Protein AF-A0A950NKJ4-F1 (afdb_monomer_lite)

Radius of gyration: 14.95 Å; chains: 1; bounding box: 35×37×34 Å

Structure (mmCIF, N/CA/C/O backbone):
data_AF-A0A950NKJ4-F1
#
_entry.id   AF-A0A950NKJ4-F1
#
loop_
_atom_site.group_PDB
_atom_site.id
_atom_site.type_symbol
_atom_site.label_atom_id
_atom_site.label_alt_id
_atom_site.label_comp_id
_atom_site.label_asym_id
_atom_site.label_entity_id
_atom_site.label_seq_id
_atom_site.pdbx_PDB_ins_code
_atom_site.Cartn_x
_atom_site.Cartn_y
_atom_site.Cartn_z
_atom_site.occupancy
_atom_site.B_iso_or_equiv
_atom_site.auth_seq_id
_atom_site.auth_comp_id
_atom_site.auth_asym_id
_atom_site.auth_atom_id
_atom_site.pdbx_PDB_model_num
ATOM 1 N N . MET A 1 1 ? -9.139 14.677 -7.531 1.00 43.72 1 MET A N 1
ATOM 2 C CA . MET A 1 1 ? -8.367 13.981 -6.477 1.00 43.72 1 MET A CA 1
ATOM 3 C C . MET A 1 1 ? -9.249 12.859 -5.956 1.00 43.72 1 MET A C 1
ATOM 5 O O . MET A 1 1 ? -10.328 13.170 -5.468 1.00 43.72 1 MET A O 1
ATOM 9 N N . SER A 1 2 ? -8.906 11.582 -6.168 1.00 53.53 2 SER A N 1
ATOM 10 C CA . SER A 1 2 ? -9.802 10.498 -5.738 1.00 53.53 2 SER A CA 1
ATOM 11 C C . SER A 1 2 ? -9.662 10.298 -4.230 1.00 53.53 2 SER A C 1
ATOM 13 O O . SER A 1 2 ? -8.561 10.061 -3.736 1.00 53.53 2 SER A O 1
ATOM 15 N N . GLY A 1 3 ? -10.768 10.422 -3.499 1.00 64.38 3 GLY A N 1
ATOM 16 C CA . GLY A 1 3 ? -10.830 10.027 -2.093 1.00 64.38 3 GLY A CA 1
ATOM 17 C C . GLY A 1 3 ? -10.548 8.532 -1.905 1.00 64.38 3 GLY A C 1
ATOM 18 O O . GLY A 1 3 ? -10.391 7.779 -2.871 1.00 64.38 3 GLY A O 1
ATOM 19 N N . SER A 1 4 ? -10.473 8.098 -0.648 1.00 78.50 4 SER A N 1
ATOM 20 C CA . SER A 1 4 ? -10.397 6.676 -0.306 1.00 78.50 4 SER A CA 1
ATOM 21 C C . SER A 1 4 ? -11.645 5.936 -0.818 1.00 78.50 4 SER A C 1
ATOM 23 O O . SER A 1 4 ? -12.757 6.455 -0.734 1.00 78.50 4 SER A O 1
ATOM 25 N N . SER A 1 5 ? -11.471 4.741 -1.394 1.00 89.12 5 SER A N 1
ATOM 26 C CA . SER A 1 5 ? -12.594 3.972 -1.949 1.00 89.12 5 SER A CA 1
ATOM 27 C C . SER A 1 5 ? -13.410 3.287 -0.849 1.00 89.12 5 SER A C 1
ATOM 29 O O . SER A 1 5 ? -12.859 2.882 0.175 1.00 89.12 5 SER A O 1
ATOM 31 N N . GLU A 1 6 ? -14.712 3.090 -1.075 1.00 91.00 6 GLU A N 1
ATOM 32 C CA . GLU A 1 6 ? -15.582 2.386 -0.115 1.00 91.00 6 GLU A CA 1
ATOM 33 C C . GLU A 1 6 ? -15.110 0.950 0.142 1.00 91.00 6 GLU A C 1
ATOM 35 O O . GLU A 1 6 ? -14.974 0.542 1.290 1.00 91.00 6 GLU A O 1
ATOM 40 N N . ARG A 1 7 ? -14.675 0.232 -0.905 1.00 92.00 7 ARG A N 1
ATOM 41 C CA . ARG A 1 7 ? -14.088 -1.110 -0.756 1.00 92.00 7 ARG A CA 1
ATOM 42 C C . ARG A 1 7 ? -12.886 -1.126 0.191 1.00 92.00 7 ARG A C 1
ATOM 44 O O . ARG A 1 7 ? -12.703 -2.081 0.938 1.00 92.00 7 ARG A O 1
ATOM 51 N N . TYR A 1 8 ? -12.044 -0.095 0.159 1.00 92.19 8 TYR A N 1
ATOM 52 C CA . TYR A 1 8 ? -10.934 0.016 1.102 1.00 92.19 8 TYR A CA 1
ATOM 53 C C . TYR A 1 8 ? -11.437 0.177 2.546 1.00 92.19 8 TYR A C 1
ATOM 55 O O . TYR A 1 8 ? -10.916 -0.485 3.445 1.00 92.19 8 TYR A O 1
ATOM 63 N N . LYS A 1 9 ? -12.453 1.017 2.770 1.00 92.50 9 LYS A N 1
ATOM 64 C CA . LYS A 1 9 ? -13.027 1.247 4.103 1.00 92.50 9 LYS A CA 1
ATOM 65 C C . LYS A 1 9 ? -13.675 -0.022 4.651 1.00 92.50 9 LYS A C 1
ATOM 67 O O . LYS A 1 9 ? 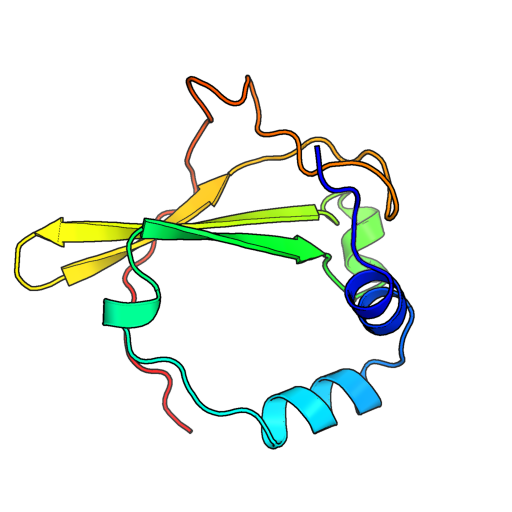-13.461 -0.343 5.821 1.00 92.50 9 LYS A O 1
ATOM 72 N N . ASP A 1 10 ? -14.379 -0.766 3.801 1.00 93.38 10 ASP A N 1
ATOM 73 C CA . ASP A 1 10 ? -14.976 -2.057 4.147 1.00 93.38 10 ASP A CA 1
ATOM 74 C C . ASP A 1 10 ? -13.910 -3.057 4.596 1.00 93.38 10 ASP A C 1
ATOM 76 O O . ASP A 1 10 ? -14.033 -3.664 5.657 1.00 93.38 10 ASP A O 1
ATOM 80 N N . LEU A 1 11 ? -12.809 -3.178 3.846 1.00 92.44 11 LEU A N 1
ATOM 81 C CA . LEU A 1 11 ? -11.695 -4.058 4.213 1.00 92.44 11 LEU A CA 1
ATOM 82 C C . LEU A 1 11 ? -11.017 -3.618 5.516 1.00 92.44 11 LEU A C 1
ATOM 84 O O . LEU A 1 11 ? -10.671 -4.452 6.350 1.00 92.44 11 LEU A O 1
ATOM 88 N N . ALA A 1 12 ? -10.839 -2.313 5.719 1.00 91.31 12 ALA A N 1
ATOM 89 C CA . ALA A 1 12 ? -10.203 -1.785 6.920 1.00 91.31 12 ALA A CA 1
ATOM 90 C C . ALA A 1 12 ? -11.046 -1.996 8.191 1.00 91.31 12 ALA A C 1
ATOM 92 O O . ALA A 1 12 ? -10.479 -2.134 9.277 1.00 91.31 12 ALA A O 1
ATOM 93 N N . ARG A 1 13 ? -12.380 -2.017 8.066 1.00 90.00 13 ARG A N 1
ATOM 94 C CA . ARG A 1 13 ? -13.328 -2.264 9.169 1.00 90.00 13 ARG A CA 1
ATOM 95 C C . ARG A 1 13 ? -13.727 -3.736 9.307 1.00 90.00 13 ARG A C 1
ATOM 97 O O . ARG A 1 13 ? -14.226 -4.125 10.360 1.00 90.00 13 ARG A O 1
ATOM 104 N N . GLY A 1 14 ? -13.528 -4.538 8.263 1.00 90.25 14 GLY A N 1
ATOM 105 C CA . GLY A 1 14 ? -13.916 -5.943 8.213 1.00 90.25 14 GLY A CA 1
ATOM 106 C C . GLY A 1 14 ? -13.156 -6.812 9.220 1.00 90.25 14 GLY A C 1
ATOM 107 O O . GLY A 1 14 ? -12.113 -6.411 9.733 1.00 90.25 14 GLY A O 1
ATOM 108 N N . PRO A 1 15 ? -13.645 -8.018 9.539 1.00 91.12 15 PRO A N 1
ATOM 109 C CA . PRO A 1 15 ? -12.963 -8.908 10.470 1.00 91.12 15 PRO A CA 1
ATOM 110 C C . PRO A 1 15 ? -11.698 -9.520 9.846 1.00 91.12 15 PRO A C 1
ATOM 112 O O . PRO A 1 15 ? -11.635 -9.796 8.648 1.00 91.12 15 PRO A O 1
ATOM 115 N N . THR A 1 16 ? -10.692 -9.824 10.672 1.00 89.88 16 THR A N 1
ATOM 116 C CA . THR A 1 16 ? -9.434 -10.443 10.210 1.00 89.88 16 THR A CA 1
ATOM 117 C C . THR A 1 16 ? -9.657 -11.786 9.500 1.00 89.88 16 THR A C 1
ATOM 119 O O . THR A 1 16 ? -8.889 -12.139 8.607 1.00 89.88 16 THR A O 1
ATOM 122 N N . SER A 1 17 ? -10.698 -12.542 9.866 1.00 92.94 17 SER A N 1
ATOM 123 C CA . SER A 1 17 ? -11.075 -13.796 9.195 1.00 92.94 17 SER A CA 1
ATOM 124 C C . SER A 1 17 ? -11.431 -13.585 7.723 1.00 92.94 17 SER A C 1
ATOM 126 O O . SER A 1 17 ? -11.002 -14.363 6.875 1.00 92.94 17 SER A O 1
ATOM 128 N N . GLU A 1 18 ? -12.149 -12.509 7.414 1.00 93.19 18 GLU A N 1
ATOM 129 C CA . GLU 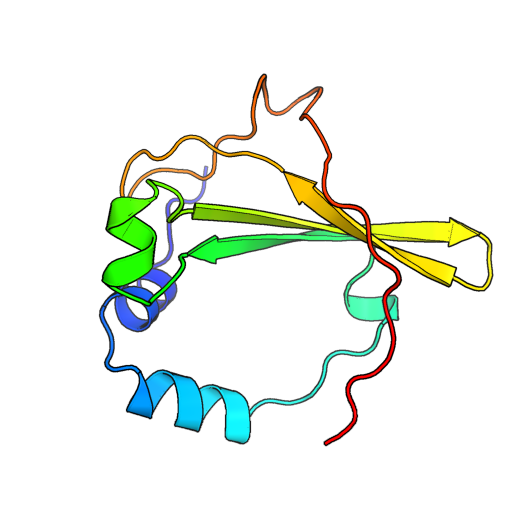A 1 18 ? -12.525 -12.163 6.046 1.00 93.19 18 GLU A CA 1
ATOM 130 C C . GLU A 1 18 ? -11.303 -11.733 5.231 1.00 93.19 18 GLU A C 1
ATOM 132 O O . GLU A 1 18 ? -11.102 -12.205 4.114 1.00 93.19 18 GLU A O 1
ATOM 137 N N . LEU A 1 19 ? -10.412 -10.929 5.821 1.00 93.00 19 LEU A N 1
ATOM 138 C CA . LEU A 1 19 ? -9.147 -10.570 5.175 1.00 93.00 19 LEU A CA 1
ATOM 139 C C . LEU A 1 19 ? -8.308 -11.811 4.856 1.00 93.00 19 LEU A C 1
ATOM 141 O O . LEU A 1 19 ? -7.800 -11.939 3.745 1.00 93.00 19 LEU A O 1
ATOM 145 N N . ARG A 1 20 ? -8.205 -12.762 5.792 1.00 93.00 20 ARG A N 1
ATOM 146 C CA . ARG A 1 20 ? -7.501 -14.036 5.567 1.00 93.00 20 ARG A CA 1
ATOM 147 C C . ARG A 1 20 ? -8.116 -14.838 4.423 1.00 93.00 20 ARG A C 1
ATOM 149 O O . ARG A 1 20 ? -7.374 -15.355 3.593 1.00 93.00 20 ARG A O 1
ATOM 156 N N . ARG A 1 21 ? -9.449 -14.909 4.351 1.00 95.62 21 ARG A N 1
ATOM 157 C CA . ARG A 1 21 ? -10.167 -15.582 3.259 1.00 95.62 21 ARG A CA 1
ATOM 158 C C . ARG A 1 21 ? -9.847 -14.947 1.904 1.00 95.62 21 ARG A C 1
ATOM 160 O O . ARG A 1 21 ? -9.566 -15.666 0.950 1.00 95.62 21 ARG A O 1
ATOM 167 N N . LEU A 1 22 ? -9.842 -13.615 1.830 1.00 94.06 22 LEU A N 1
ATOM 168 C CA . LEU A 1 22 ? -9.493 -12.878 0.613 1.00 94.06 22 LEU A CA 1
ATOM 169 C C . LEU A 1 22 ? -8.032 -13.095 0.201 1.00 94.06 22 LEU A C 1
ATOM 171 O O . LEU A 1 22 ? -7.767 -13.319 -0.975 1.00 94.06 22 LEU A O 1
ATOM 175 N N . PHE A 1 23 ? -7.095 -13.081 1.154 1.00 90.31 23 PHE A N 1
ATOM 176 C CA . PHE A 1 23 ? -5.685 -13.380 0.881 1.00 90.31 23 PHE A CA 1
ATOM 177 C C . PHE A 1 23 ? -5.487 -14.805 0.351 1.00 90.31 23 PHE A C 1
ATOM 179 O O . PHE A 1 23 ? -4.734 -14.994 -0.598 1.00 90.31 23 PHE A O 1
ATOM 186 N N . ALA A 1 24 ? -6.182 -15.796 0.920 1.00 92.44 24 ALA A N 1
ATOM 187 C CA . ALA A 1 24 ? -6.090 -17.189 0.481 1.00 92.44 24 ALA A CA 1
ATOM 188 C C . ALA A 1 24 ? -6.639 -17.409 -0.940 1.00 92.44 24 ALA A C 1
ATOM 190 O O . ALA A 1 24 ? -6.110 -18.231 -1.684 1.00 92.44 24 ALA A O 1
ATOM 191 N N . ALA A 1 25 ? -7.679 -16.663 -1.321 1.00 94.06 25 ALA A N 1
ATOM 192 C CA . ALA A 1 25 ? -8.266 -16.712 -2.659 1.00 94.06 25 ALA A CA 1
ATOM 193 C C . ALA A 1 25 ? -7.518 -15.848 -3.695 1.00 94.06 25 ALA A C 1
ATOM 195 O O . ALA A 1 25 ? -7.839 -15.904 -4.879 1.00 94.06 25 ALA A O 1
ATOM 196 N N . GLY A 1 26 ? -6.562 -15.022 -3.262 1.00 90.50 26 GLY A N 1
ATOM 197 C CA . GLY A 1 26 ? -5.838 -14.098 -4.127 1.00 90.50 26 GLY A CA 1
ATOM 198 C C . GLY A 1 26 ? -4.762 -14.771 -4.982 1.00 90.50 26 GLY A C 1
ATOM 199 O O . GLY A 1 26 ? -4.161 -15.789 -4.620 1.00 90.50 26 GLY A O 1
ATOM 200 N N . GLU A 1 27 ? -4.461 -14.151 -6.117 1.00 91.56 27 GLU A N 1
ATOM 201 C CA . GLU A 1 27 ? -3.328 -14.520 -6.962 1.00 91.56 27 GLU A CA 1
ATOM 202 C C . GLU A 1 27 ? -2.072 -13.746 -6.549 1.00 91.56 27 GLU A C 1
ATOM 204 O O . GLU A 1 27 ? -2.142 -12.592 -6.121 1.00 91.56 27 GLU A O 1
ATOM 209 N N . LEU A 1 28 ? -0.908 -14.396 -6.651 1.00 90.56 28 LEU A N 1
ATOM 210 C CA . LEU A 1 28 ? 0.360 -13.712 -6.412 1.00 90.56 28 LEU A CA 1
ATOM 211 C C . LEU A 1 28 ? 0.672 -12.813 -7.616 1.00 90.56 28 LEU A C 1
ATOM 213 O O . LEU A 1 28 ? 0.746 -13.329 -8.733 1.00 90.56 28 LEU A O 1
ATOM 217 N N . PRO A 1 29 ? 0.892 -11.502 -7.420 1.00 90.75 29 PRO A N 1
ATOM 218 C CA . PRO A 1 29 ? 1.320 -10.637 -8.508 1.00 90.75 29 PRO A CA 1
ATOM 219 C C . PRO A 1 29 ? 2.730 -11.023 -8.968 1.00 90.75 29 PRO A C 1
ATOM 221 O O . PRO A 1 29 ? 3.585 -11.410 -8.166 1.00 90.75 29 PRO A O 1
ATOM 224 N N . SER A 1 30 ? 2.996 -10.877 -10.264 1.00 92.25 30 SER A N 1
ATOM 225 C CA . SER A 1 30 ? 4.354 -11.012 -10.792 1.00 92.25 30 SER A CA 1
ATOM 226 C C . SER A 1 30 ? 5.215 -9.842 -10.305 1.00 92.25 30 SER A C 1
ATOM 228 O O . SER A 1 30 ? 4.733 -8.714 -10.203 1.00 92.25 30 SER A O 1
ATOM 230 N N . ILE A 1 31 ? 6.504 -10.067 -10.034 1.00 92.06 31 ILE A N 1
ATOM 231 C CA . ILE A 1 31 ? 7.411 -8.987 -9.600 1.00 92.06 31 ILE A CA 1
ATOM 232 C C . ILE A 1 31 ? 7.413 -7.794 -10.579 1.00 92.06 31 ILE A C 1
ATOM 234 O O . ILE A 1 31 ? 7.286 -6.668 -10.100 1.00 92.06 31 ILE A O 1
ATOM 238 N N . PRO A 1 32 ? 7.476 -7.985 -11.916 1.00 92.69 32 PRO A N 1
ATOM 239 C CA . PRO A 1 32 ? 7.412 -6.867 -12.858 1.00 92.69 32 PRO A CA 1
ATOM 240 C C . PRO A 1 32 ? 6.143 -6.020 -12.719 1.00 92.69 32 PRO A C 1
ATOM 242 O O . PRO A 1 32 ? 6.213 -4.805 -12.866 1.00 92.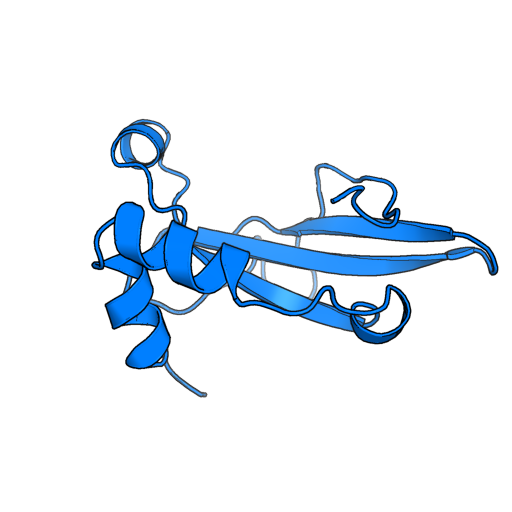69 32 PRO A O 1
ATOM 245 N N . SER A 1 33 ? 5.001 -6.631 -12.376 1.00 92.38 33 SER A N 1
ATOM 246 C CA . SER A 1 33 ? 3.733 -5.904 -12.199 1.00 92.38 33 SER A CA 1
ATOM 247 C C . SER A 1 33 ? 3.698 -4.994 -10.965 1.00 92.38 33 SER A C 1
ATOM 249 O O . 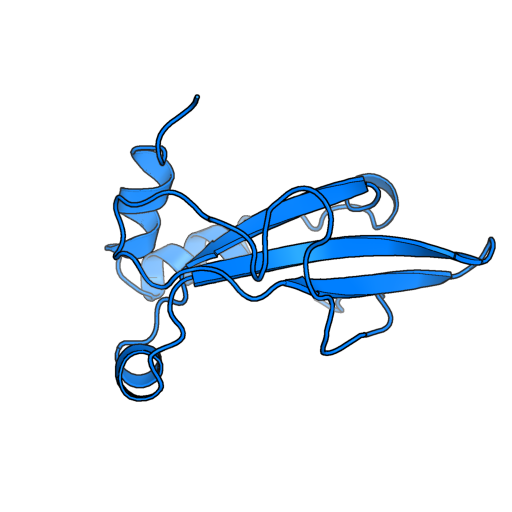SER A 1 33 ? 2.825 -4.135 -10.867 1.00 92.38 33 SER A O 1
ATOM 251 N N . LEU A 1 34 ? 4.641 -5.157 -10.030 1.00 92.50 34 LEU A N 1
ATOM 252 C CA . LEU A 1 34 ? 4.761 -4.301 -8.847 1.00 92.50 34 LEU A CA 1
ATOM 253 C C . LEU A 1 34 ? 5.542 -3.011 -9.136 1.00 92.50 34 LEU A C 1
ATOM 255 O O . LEU A 1 34 ? 5.344 -2.011 -8.447 1.00 92.50 34 LEU A O 1
ATOM 259 N N . ILE A 1 35 ? 6.456 -3.036 -10.111 1.00 94.25 35 ILE A N 1
ATOM 260 C CA . ILE A 1 35 ? 7.421 -1.957 -10.353 1.00 94.25 35 ILE A CA 1
ATOM 261 C C . ILE A 1 35 ? 6.722 -0.692 -10.854 1.00 94.25 35 ILE A C 1
ATOM 263 O O . ILE A 1 35 ? 5.893 -0.738 -11.757 1.00 94.25 35 ILE A O 1
ATOM 267 N N . GLY A 1 36 ? 7.086 0.455 -10.273 1.00 90.56 36 GLY A N 1
ATOM 268 C CA . GLY A 1 36 ? 6.513 1.756 -10.634 1.00 90.56 36 GLY A CA 1
ATOM 269 C C . GLY A 1 36 ? 5.133 2.020 -10.026 1.00 90.56 36 GLY A C 1
ATOM 270 O O . GLY A 1 36 ? 4.590 3.107 -10.216 1.00 90.56 36 GLY A O 1
ATOM 271 N N . TYR A 1 37 ? 4.581 1.069 -9.266 1.00 88.94 37 TYR A N 1
ATOM 272 C CA . TYR A 1 37 ? 3.332 1.244 -8.538 1.00 88.94 37 TYR A CA 1
ATOM 273 C C . TYR A 1 37 ? 3.577 1.513 -7.048 1.00 88.94 37 TYR A C 1
ATOM 275 O O . TYR A 1 37 ? 4.439 0.905 -6.405 1.00 88.94 37 TYR A O 1
ATOM 283 N N . GLU A 1 38 ? 2.771 2.411 -6.482 1.00 93.44 38 GLU A N 1
ATOM 284 C CA . GLU A 1 38 ? 2.741 2.689 -5.049 1.00 93.44 38 GLU A CA 1
ATOM 285 C C . GLU A 1 38 ? 1.467 2.147 -4.409 1.00 93.44 38 GLU A C 1
ATOM 287 O O . GLU A 1 38 ? 0.347 2.558 -4.721 1.00 93.44 38 GLU A O 1
ATOM 292 N N . PHE A 1 39 ? 1.646 1.251 -3.447 1.00 94.44 39 PHE A N 1
ATOM 293 C CA . PHE A 1 39 ? 0.558 0.653 -2.696 1.00 94.44 39 PHE A CA 1
ATOM 294 C C . PHE A 1 39 ? 0.262 1.487 -1.455 1.00 94.44 39 PHE A C 1
ATOM 296 O O . PHE A 1 39 ? 1.078 1.576 -0.534 1.00 94.44 39 PHE A O 1
ATOM 303 N N . ARG A 1 40 ? -0.937 2.068 -1.425 1.00 94.81 40 ARG A N 1
ATOM 304 C CA . ARG A 1 40 ? -1.510 2.773 -0.275 1.00 94.81 40 ARG A CA 1
ATOM 305 C C . ARG A 1 40 ? -2.320 1.793 0.560 1.00 94.81 40 ARG A C 1
ATOM 307 O O . ARG A 1 40 ? -3.211 1.132 0.032 1.00 94.81 40 ARG A O 1
ATOM 314 N N . GLY A 1 41 ? -2.019 1.692 1.849 1.00 92.62 41 GLY A N 1
ATOM 315 C CA . GLY A 1 41 ? -2.678 0.716 2.711 1.00 92.62 41 GLY A CA 1
ATOM 316 C C . GLY A 1 41 ? -2.904 1.186 4.138 1.00 92.62 41 GLY A C 1
ATOM 317 O O . GLY A 1 41 ? -2.488 2.279 4.534 1.00 92.62 41 GLY A O 1
ATOM 318 N N . PHE A 1 42 ? -3.598 0.331 4.888 1.00 91.44 42 PHE A N 1
ATOM 319 C CA . PHE A 1 42 ? -3.982 0.551 6.275 1.00 91.44 42 PHE A CA 1
ATOM 320 C C . PHE A 1 42 ? -3.782 -0.728 7.097 1.00 91.44 42 PHE A C 1
ATOM 322 O O . PHE A 1 42 ? -4.224 -1.807 6.705 1.00 91.44 42 PHE A O 1
ATOM 329 N N . ASN A 1 43 ? -3.107 -0.613 8.237 1.00 89.25 43 ASN A N 1
ATOM 330 C CA . ASN A 1 43 ? -2.833 -1.714 9.151 1.00 89.25 43 ASN A CA 1
ATOM 331 C C . ASN A 1 43 ? -4.091 -2.060 9.964 1.00 89.25 43 ASN A C 1
ATOM 333 O O . ASN A 1 43 ? -4.664 -1.204 10.641 1.00 89.25 43 ASN A O 1
ATOM 337 N N . HIS A 1 44 ? -4.495 -3.332 9.909 1.00 82.38 44 HIS A N 1
ATOM 338 C CA . HIS A 1 44 ? -5.694 -3.865 10.569 1.00 82.38 44 HIS A CA 1
ATOM 339 C C . HIS A 1 44 ? -5.597 -4.053 12.099 1.00 82.38 44 HIS A C 1
ATOM 341 O O . HIS A 1 44 ? -6.577 -3.746 12.777 1.00 82.38 44 HIS A O 1
ATOM 347 N N . PRO A 1 45 ? -4.472 -4.514 12.696 1.00 69.88 45 PRO A N 1
ATOM 348 C CA . PRO A 1 45 ? -4.463 -4.869 14.114 1.00 69.88 45 PRO A CA 1
ATOM 349 C C . PRO A 1 45 ? -4.793 -3.669 15.021 1.00 69.88 45 PRO A C 1
ATOM 351 O O . PRO A 1 45 ? -4.140 -2.628 14.896 1.00 69.88 45 PRO A O 1
ATOM 354 N N . PRO A 1 46 ? -5.696 -3.811 16.013 1.00 60.16 46 PRO A N 1
ATOM 355 C CA . PRO A 1 46 ? -5.948 -2.777 17.023 1.00 60.16 46 PRO A CA 1
ATOM 356 C C . PRO A 1 46 ? -4.686 -2.388 17.810 1.00 60.16 46 PRO A C 1
ATOM 358 O O . PRO A 1 46 ? -4.561 -1.266 18.293 1.00 60.16 46 PRO A O 1
ATOM 361 N N . LEU A 1 47 ? -3.706 -3.289 17.909 1.00 55.69 47 LEU A N 1
ATOM 362 C CA . LEU A 1 47 ? -2.440 -3.007 18.583 1.00 55.69 47 LEU A CA 1
ATOM 363 C C . LEU A 1 47 ? -1.551 -2.026 17.791 1.00 55.69 47 LEU A C 1
ATOM 365 O O . LEU 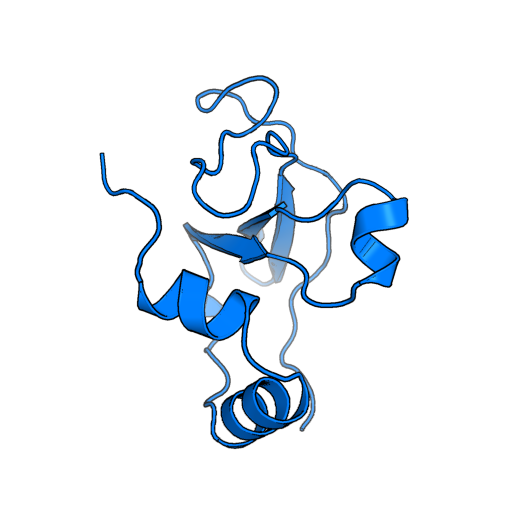A 1 47 ? -0.832 -1.240 18.393 1.00 55.69 47 LEU A O 1
ATOM 369 N N . MET A 1 48 ? -1.652 -1.982 16.455 1.00 54.81 48 MET A N 1
ATOM 370 C CA . MET A 1 48 ? -0.898 -1.020 15.632 1.00 54.81 48 MET A CA 1
ATOM 371 C C . MET A 1 48 ? -1.390 0.429 15.809 1.00 54.81 48 MET A C 1
ATOM 373 O O . MET A 1 48 ? -0.642 1.358 15.515 1.00 54.81 48 MET A O 1
ATOM 377 N N . SER A 1 49 ? -2.608 0.655 16.339 1.00 55.66 49 SER A N 1
ATOM 378 C CA . SER A 1 49 ? -3.019 2.008 16.770 1.00 55.66 49 SER A CA 1
ATOM 379 C C . SER A 1 49 ? -2.232 2.523 17.965 1.00 55.66 49 SER A C 1
ATOM 381 O O . SER A 1 49 ? -2.050 3.731 18.051 1.00 55.66 49 SER A O 1
ATOM 383 N N . LEU A 1 50 ? -1.745 1.652 18.857 1.00 56.06 50 LEU A N 1
ATOM 384 C CA . LEU A 1 50 ? -0.955 2.100 20.010 1.00 56.06 50 LEU A CA 1
ATOM 385 C C . LEU A 1 50 ? 0.410 2.664 19.602 1.00 56.06 50 LEU A C 1
ATOM 387 O O . LEU A 1 50 ? 0.963 3.486 20.320 1.00 56.06 50 LEU A O 1
ATOM 391 N N . LEU A 1 51 ? 0.924 2.269 18.435 1.00 62.22 51 LEU A N 1
ATOM 392 C CA . LEU A 1 51 ? 2.158 2.811 17.864 1.00 62.22 51 LEU A CA 1
ATOM 393 C C . LEU A 1 51 ? 1.904 3.967 16.884 1.00 62.22 51 LEU A C 1
ATOM 395 O O . LEU A 1 51 ? 2.846 4.468 16.282 1.00 62.22 51 LEU A O 1
ATOM 399 N N . GLY A 1 52 ? 0.644 4.374 16.685 1.00 71.44 52 GLY A N 1
ATOM 400 C CA . GLY A 1 52 ? 0.271 5.493 15.815 1.00 71.44 52 GLY A CA 1
ATOM 401 C C . GLY A 1 52 ? 0.448 5.253 14.310 1.00 71.44 52 GLY A C 1
ATOM 402 O O . GLY A 1 52 ? 0.166 6.153 13.529 1.00 71.44 52 GLY A O 1
ATOM 403 N N . ILE A 1 53 ? 0.871 4.062 13.867 1.00 81.00 53 ILE A N 1
ATOM 404 C CA . ILE A 1 53 ? 1.170 3.780 12.452 1.00 81.00 53 ILE A CA 1
ATOM 405 C C . ILE A 1 53 ? 0.057 2.922 11.852 1.00 81.00 53 ILE A C 1
ATOM 407 O O . ILE A 1 53 ? 0.091 1.686 11.857 1.00 81.00 53 ILE A O 1
ATOM 411 N N . ARG A 1 54 ? -0.956 3.593 11.309 1.00 88.19 54 ARG A N 1
ATOM 412 C CA . ARG A 1 54 ? -2.097 2.950 10.654 1.00 88.19 54 ARG A CA 1
ATOM 413 C C . ARG A 1 54 ? -1.963 2.989 9.144 1.00 88.19 54 ARG A C 1
ATOM 415 O O . ARG A 1 54 ? -2.134 1.953 8.517 1.00 88.19 54 ARG A O 1
ATOM 422 N N . LYS A 1 55 ? -1.629 4.132 8.556 1.00 92.88 55 LYS A N 1
ATOM 423 C CA . LYS A 1 55 ? -1.495 4.295 7.104 1.00 92.88 55 LYS A CA 1
ATOM 424 C C . LYS A 1 55 ? -0.055 4.152 6.655 1.00 92.88 55 LYS A C 1
ATOM 426 O O . LYS A 1 55 ? 0.863 4.530 7.379 1.00 92.88 55 LYS A O 1
ATOM 431 N N . PHE A 1 56 ? 0.126 3.641 5.443 1.00 92.88 56 PHE A N 1
ATOM 432 C CA . PHE A 1 56 ? 1.433 3.523 4.807 1.00 92.88 56 PHE A CA 1
ATOM 433 C C . PHE A 1 56 ? 1.341 3.683 3.289 1.00 92.88 56 PHE A C 1
ATOM 435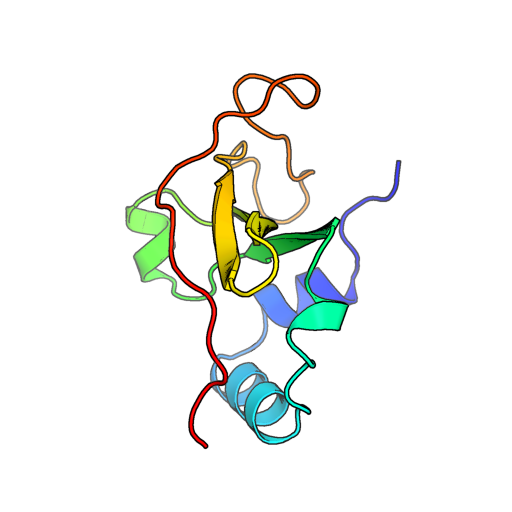 O O . PHE A 1 56 ? 0.304 3.391 2.686 1.00 92.88 56 PHE A O 1
ATOM 442 N N . ILE A 1 57 ? 2.461 4.078 2.682 1.00 96.62 57 ILE A N 1
ATOM 443 C CA . ILE A 1 57 ? 2.749 3.877 1.260 1.00 96.62 57 ILE A CA 1
ATOM 444 C C . ILE A 1 57 ? 3.938 2.916 1.145 1.00 96.62 57 ILE A C 1
ATOM 446 O O . ILE A 1 57 ? 4.937 3.071 1.852 1.00 96.62 57 ILE A O 1
ATOM 450 N N . LYS A 1 58 ? 3.837 1.927 0.253 1.00 96.06 58 LYS A N 1
ATOM 451 C CA . LYS A 1 58 ? 4.945 1.054 -0.161 1.00 96.06 58 LYS A CA 1
ATOM 452 C C . LYS A 1 58 ? 5.197 1.221 -1.651 1.00 96.06 58 LYS A C 1
ATOM 454 O O . LYS A 1 58 ? 4.262 1.108 -2.436 1.00 96.06 58 LYS A O 1
ATOM 459 N N . ALA A 1 59 ? 6.447 1.452 -2.024 1.00 95.44 59 ALA A N 1
ATOM 460 C CA . ALA A 1 59 ? 6.867 1.566 -3.415 1.00 95.44 59 ALA A CA 1
ATOM 461 C C . ALA A 1 59 ? 7.784 0.402 -3.790 1.00 95.44 59 ALA A C 1
ATOM 463 O O . ALA A 1 59 ? 8.511 -0.113 -2.936 1.00 95.44 59 ALA A O 1
ATOM 464 N N . PHE A 1 60 ? 7.766 0.028 -5.067 1.00 95.56 60 PHE A N 1
ATOM 465 C CA . PHE A 1 60 ? 8.617 -1.011 -5.637 1.00 95.56 60 PHE A CA 1
ATOM 466 C C . PHE A 1 60 ? 9.341 -0.482 -6.877 1.00 95.56 60 PHE A C 1
ATOM 468 O O . PHE A 1 60 ? 8.745 0.190 -7.721 1.00 95.56 60 PHE A O 1
ATOM 475 N N . PHE A 1 61 ? 10.636 -0.769 -6.981 1.00 94.31 61 PHE A N 1
ATOM 476 C CA . PHE A 1 61 ? 11.512 -0.215 -8.011 1.00 94.31 61 PHE A CA 1
ATOM 477 C C . PHE A 1 61 ? 12.651 -1.176 -8.367 1.00 94.31 61 PHE A C 1
ATOM 479 O O . PHE A 1 61 ? 13.002 -2.072 -7.599 1.00 94.31 61 PHE A O 1
ATOM 486 N N . THR A 1 62 ? 13.243 -0.983 -9.542 1.00 92.88 62 THR A N 1
ATOM 487 C CA . THR A 1 62 ? 14.459 -1.680 -9.978 1.00 92.88 62 THR A CA 1
ATOM 488 C C . THR A 1 62 ? 15.680 -0.837 -9.627 1.00 92.88 62 THR A C 1
ATOM 490 O O . THR A 1 62 ? 15.748 0.324 -10.025 1.00 92.88 62 THR A O 1
ATOM 493 N N . ALA A 1 63 ? 16.643 -1.403 -8.898 1.00 81.88 63 ALA A N 1
ATOM 494 C CA . ALA A 1 63 ? 17.925 -0.732 -8.626 1.00 81.88 63 ALA A CA 1
ATOM 495 C C . ALA A 1 63 ? 19.050 -1.212 -9.562 1.00 81.88 63 ALA A C 1
ATOM 497 O O . ALA A 1 63 ? 20.038 -0.512 -9.762 1.00 81.88 63 ALA A O 1
ATOM 498 N N . SER A 1 64 ? 18.888 -2.399 -10.146 1.00 78.81 64 SER A N 1
ATOM 499 C CA . SER A 1 64 ? 19.741 -2.977 -11.185 1.00 78.81 64 SER A CA 1
ATOM 500 C C . SER A 1 64 ? 18.893 -3.880 -12.088 1.00 78.81 64 SER A C 1
ATOM 502 O O . SER A 1 64 ? 17.737 -4.159 -11.760 1.00 78.81 64 SER A O 1
ATOM 504 N N . ALA A 1 65 ? 19.454 -4.333 -13.215 1.00 75.44 65 ALA A N 1
ATOM 505 C CA . ALA A 1 65 ? 18.743 -5.163 -14.195 1.00 75.44 65 ALA A CA 1
ATOM 506 C C . ALA A 1 65 ? 18.109 -6.429 -13.580 1.00 75.44 65 ALA A C 1
ATOM 508 O O . ALA A 1 65 ? 17.026 -6.834 -13.994 1.00 75.44 65 ALA A O 1
ATOM 509 N N . ASP A 1 66 ? 18.734 -6.991 -12.541 1.00 81.06 66 ASP A N 1
ATOM 510 C CA . ASP A 1 66 ? 18.386 -8.315 -12.011 1.00 81.06 66 ASP A CA 1
ATOM 511 C C . ASP A 1 66 ? 17.739 -8.284 -10.617 1.00 81.06 66 ASP A C 1
ATOM 513 O O . ASP A 1 66 ? 17.539 -9.329 -9.989 1.00 81.06 66 ASP A O 1
ATOM 517 N N . ALA A 1 67 ? 17.442 -7.098 -10.073 1.00 89.69 67 ALA A N 1
ATOM 518 C CA . ALA A 1 67 ? 16.941 -6.992 -8.707 1.00 89.69 67 ALA A CA 1
ATOM 519 C C . ALA A 1 67 ? 15.852 -5.929 -8.530 1.00 89.69 67 ALA A C 1
ATOM 521 O O . ALA A 1 67 ? 16.060 -4.724 -8.706 1.00 89.69 67 ALA A O 1
ATOM 522 N N . ALA A 1 68 ? 14.694 -6.411 -8.077 1.00 94.12 68 ALA A N 1
ATOM 523 C CA . ALA A 1 68 ? 13.608 -5.593 -7.570 1.00 94.12 68 ALA A CA 1
ATOM 524 C C . ALA A 1 68 ? 13.786 -5.327 -6.070 1.00 94.12 68 ALA A C 1
ATOM 526 O O . ALA A 1 68 ? 14.116 -6.219 -5.279 1.00 94.12 68 ALA A O 1
ATOM 527 N N . PHE A 1 69 ? 13.514 -4.090 -5.684 1.00 95.69 69 PHE A N 1
ATOM 528 C CA . PHE A 1 69 ? 13.534 -3.610 -4.314 1.00 95.69 69 PHE A CA 1
ATOM 529 C C . PHE A 1 69 ? 12.212 -2.929 -3.988 1.00 95.69 69 PHE A C 1
ATOM 531 O O . PHE A 1 69 ? 11.432 -2.571 -4.870 1.00 95.69 69 PHE A O 1
ATOM 538 N N . GLY A 1 70 ? 11.963 -2.747 -2.701 1.00 95.75 70 GLY A N 1
ATOM 539 C CA . GLY A 1 70 ? 10.886 -1.904 -2.226 1.00 95.75 70 GLY A CA 1
ATOM 540 C C . GLY A 1 70 ? 11.308 -1.087 -1.021 1.00 95.75 70 GLY A C 1
ATOM 541 O O . GLY A 1 70 ? 12.349 -1.325 -0.406 1.00 95.75 70 GLY A O 1
ATOM 542 N N . CYS A 1 71 ? 10.502 -0.086 -0.706 1.00 96.69 71 CYS A N 1
ATOM 543 C CA . CYS A 1 71 ? 10.688 0.777 0.450 1.00 96.69 71 CYS A CA 1
ATOM 544 C C . CYS A 1 71 ? 9.340 1.277 0.969 1.00 96.69 71 CYS A C 1
ATOM 546 O O . CYS A 1 71 ? 8.294 1.097 0.340 1.00 96.69 71 CYS A O 1
ATOM 548 N N . ASN A 1 72 ? 9.369 1.896 2.144 1.00 96.75 72 ASN A N 1
ATOM 549 C CA . ASN A 1 72 ? 8.219 2.549 2.749 1.00 96.75 72 ASN A CA 1
ATOM 550 C C . ASN A 1 72 ? 8.347 4.064 2.613 1.00 96.75 72 ASN A C 1
ATOM 552 O O . ASN A 1 72 ? 9.451 4.615 2.640 1.00 96.75 72 ASN A O 1
ATOM 556 N N . THR A 1 73 ? 7.199 4.724 2.551 1.00 96.12 73 THR A N 1
ATOM 557 C CA . THR A 1 73 ? 7.071 6.175 2.648 1.00 96.12 73 THR A CA 1
ATOM 558 C C . THR A 1 73 ? 6.207 6.517 3.850 1.00 96.12 73 THR A C 1
ATOM 560 O O . THR A 1 73 ? 5.117 5.946 3.985 1.00 96.12 73 THR A O 1
ATOM 563 N N . PRO A 1 74 ? 6.685 7.398 4.748 1.00 94.50 74 PRO A N 1
ATOM 564 C CA . PRO A 1 74 ? 5.885 7.845 5.868 1.00 94.50 74 PRO A CA 1
ATOM 565 C C . PRO A 1 74 ? 4.748 8.699 5.331 1.00 94.50 74 PRO A C 1
ATOM 567 O O . PRO A 1 74 ? 4.917 9.424 4.349 1.00 94.50 74 PRO A O 1
ATOM 570 N N . VAL A 1 75 ? 3.594 8.578 5.970 1.00 95.38 75 VAL A N 1
ATOM 571 C CA . VAL A 1 75 ? 2.396 9.310 5.584 1.00 95.38 75 VAL A CA 1
ATOM 572 C C . VAL A 1 75 ? 1.710 9.889 6.802 1.00 95.38 75 VAL A C 1
ATOM 574 O O . VAL A 1 75 ? 1.753 9.289 7.883 1.00 95.38 75 VAL A O 1
ATOM 577 N N . GLU A 1 76 ? 1.007 10.994 6.586 1.00 94.75 76 GLU A N 1
ATOM 578 C CA . GLU A 1 76 ? 0.166 11.609 7.602 1.00 94.75 76 GLU A CA 1
ATOM 579 C C . GLU A 1 76 ? -0.882 10.610 8.129 1.00 94.75 76 GLU A C 1
ATOM 581 O O . GLU A 1 76 ? -1.580 9.924 7.371 1.00 94.75 76 GLU A O 1
ATOM 586 N N . GLN A 1 77 ? -1.010 10.530 9.454 1.00 93.12 77 GLN A N 1
ATOM 587 C CA . GLN A 1 77 ? -1.919 9.610 10.146 1.00 93.12 77 GLN A CA 1
ATOM 588 C C . GLN A 1 77 ? -3.283 10.267 10.407 1.00 93.12 77 GLN A C 1
ATOM 590 O O . GLN A 1 77 ? -3.782 10.310 11.527 1.00 93.12 77 GLN A O 1
ATOM 595 N N . ASN A 1 78 ? -3.906 10.766 9.342 1.00 92.56 78 ASN A N 1
ATOM 596 C CA . ASN A 1 78 ? -5.151 11.547 9.350 1.00 92.56 78 ASN A CA 1
ATOM 597 C C . ASN A 1 78 ? -6.439 10.699 9.316 1.00 92.56 78 ASN A C 1
ATOM 599 O O . ASN A 1 78 ? -7.437 11.063 8.693 1.00 92.56 78 ASN A O 1
ATOM 603 N N . GLY A 1 79 ? -6.420 9.546 9.986 1.00 89.69 79 GLY A N 1
ATOM 604 C CA . GLY A 1 79 ? -7.575 8.652 10.074 1.00 89.69 79 GLY A CA 1
ATOM 605 C C . GLY A 1 79 ? -7.895 7.890 8.782 1.00 89.69 79 GLY A C 1
ATOM 606 O O . GLY A 1 79 ? -7.215 8.004 7.761 1.00 89.69 79 GLY A O 1
ATOM 607 N N . LEU A 1 80 ? -8.931 7.048 8.851 1.00 90.56 80 LEU A N 1
ATOM 608 C CA . LEU A 1 80 ? -9.289 6.112 7.781 1.00 90.56 80 LEU A CA 1
ATOM 609 C C . LEU A 1 80 ? -9.683 6.827 6.481 1.00 90.56 80 LEU A C 1
ATOM 611 O O . LEU A 1 80 ? -9.284 6.388 5.405 1.00 90.56 80 LEU A O 1
ATOM 615 N N . ASP A 1 81 ? -10.448 7.913 6.597 1.00 91.62 81 ASP A N 1
ATOM 616 C CA . ASP A 1 81 ? -11.042 8.623 5.462 1.00 91.62 81 ASP A CA 1
ATOM 617 C C . ASP A 1 81 ? -10.076 9.603 4.782 1.00 91.62 81 ASP A C 1
ATOM 619 O O . ASP A 1 81 ? -10.274 9.945 3.614 1.00 91.62 81 ASP A O 1
ATOM 623 N N . GLY A 1 82 ? -9.016 10.023 5.481 1.00 92.44 82 GLY A N 1
ATOM 624 C CA . GLY A 1 82 ? -8.037 10.977 4.970 1.00 92.44 82 GLY A CA 1
ATOM 625 C C . GLY A 1 82 ? -7.231 10.450 3.777 1.00 92.44 82 GLY A C 1
ATOM 626 O O . GLY A 1 82 ? -7.147 9.246 3.516 1.00 92.44 82 GLY A O 1
ATOM 627 N N . GLN A 1 83 ? -6.565 11.350 3.056 1.00 93.38 83 GLN A N 1
ATOM 628 C CA . GLN A 1 83 ? -5.661 10.984 1.959 1.00 93.38 83 GLN A CA 1
ATOM 629 C C . GLN A 1 83 ? -4.330 10.437 2.493 1.00 93.38 83 GLN A C 1
ATOM 631 O O . GLN A 1 83 ? -3.927 10.747 3.614 1.00 93.38 83 GLN A O 1
ATOM 636 N N . TRP A 1 84 ? -3.650 9.590 1.717 1.00 95.50 84 TRP A N 1
ATOM 637 C CA . TRP A 1 84 ? -2.267 9.204 2.014 1.00 95.50 84 TRP A CA 1
ATOM 638 C C . TRP A 1 84 ? -1.357 10.315 1.518 1.00 95.50 84 TRP A C 1
ATOM 640 O O . TRP A 1 84 ? -1.070 10.356 0.325 1.00 95.50 84 TRP A O 1
ATOM 650 N N . LEU A 1 85 ? -0.973 11.198 2.435 1.00 95.38 85 LEU A N 1
ATOM 651 C CA . LEU A 1 85 ? -0.101 12.332 2.165 1.00 95.38 85 LEU A CA 1
ATOM 652 C C . LEU A 1 85 ? 1.316 11.965 2.588 1.00 95.38 85 LEU A C 1
ATOM 654 O O . LEU A 1 85 ? 1.554 11.712 3.768 1.00 95.38 85 LEU A O 1
ATOM 658 N N . ALA A 1 86 ? 2.222 11.860 1.625 1.00 96.62 86 ALA A N 1
ATOM 659 C CA . ALA A 1 86 ? 3.608 11.493 1.833 1.00 96.62 86 ALA A CA 1
ATOM 660 C C . ALA A 1 86 ? 4.385 12.598 2.556 1.00 96.62 86 ALA A C 1
ATOM 662 O O . ALA A 1 86 ? 4.261 13.784 2.252 1.00 96.62 86 ALA A O 1
ATOM 663 N N . GLU A 1 87 ? 5.243 12.194 3.489 1.00 95.50 87 GLU A N 1
ATOM 664 C CA . GLU A 1 87 ? 6.105 13.107 4.232 1.00 95.50 87 GLU A CA 1
ATOM 665 C C . GLU A 1 87 ? 7.526 13.163 3.648 1.00 95.50 87 GLU A C 1
ATOM 667 O O . GLU A 1 87 ? 8.068 12.123 3.260 1.00 95.50 87 GLU A O 1
ATOM 672 N N . PRO A 1 88 ? 8.197 14.332 3.668 1.00 95.81 88 PRO A N 1
ATOM 673 C CA . PRO A 1 88 ? 7.682 15.627 4.130 1.00 95.81 88 PRO A CA 1
ATOM 674 C C . PRO A 1 88 ? 6.721 16.297 3.133 1.00 95.81 88 PRO A C 1
ATOM 676 O O . PRO A 1 88 ? 6.020 17.229 3.509 1.00 95.81 88 PRO A O 1
ATOM 679 N N . ASN A 1 89 ? 6.711 15.853 1.874 1.00 94.69 89 ASN A N 1
ATOM 680 C CA . ASN A 1 89 ? 5.758 16.255 0.843 1.00 94.69 89 ASN A CA 1
ATOM 681 C C . ASN A 1 89 ? 5.755 15.237 -0.317 1.00 94.69 89 ASN A C 1
ATOM 683 O O . ASN A 1 89 ? 6.656 14.405 -0.429 1.00 94.69 89 ASN A O 1
ATOM 687 N N . GLU A 1 90 ? 4.765 15.346 -1.206 1.00 93.69 90 GLU A N 1
ATOM 688 C CA . GLU A 1 90 ? 4.570 14.453 -2.362 1.00 93.69 90 GLU A CA 1
ATOM 689 C C . GLU A 1 90 ? 5.663 14.554 -3.438 1.00 93.69 90 GLU A C 1
ATOM 691 O O . GLU A 1 90 ? 5.888 13.594 -4.172 1.00 93.69 90 GLU A O 1
ATOM 696 N N . THR A 1 91 ? 6.343 15.699 -3.571 1.00 94.69 91 THR A N 1
ATOM 697 C CA . THR A 1 91 ? 7.337 15.898 -4.641 1.00 94.69 91 THR A CA 1
ATOM 698 C C . THR A 1 91 ? 8.712 15.351 -4.275 1.00 94.69 91 THR A C 1
ATOM 700 O O . THR A 1 91 ? 9.470 14.961 -5.161 1.00 94.69 91 THR A O 1
ATOM 703 N N . ASN A 1 92 ? 9.033 15.279 -2.983 1.00 94.06 92 ASN A N 1
ATOM 704 C CA . ASN A 1 92 ? 10.263 14.690 -2.471 1.00 94.06 92 ASN A CA 1
ATOM 705 C C . ASN A 1 92 ? 9.994 13.875 -1.191 1.00 94.06 92 ASN A C 1
ATOM 707 O O . ASN A 1 92 ? 10.399 14.281 -0.094 1.00 94.06 92 ASN A O 1
ATOM 711 N N . PRO A 1 93 ? 9.288 12.736 -1.306 1.00 95.69 93 PRO A N 1
ATOM 712 C CA . PRO A 1 93 ? 8.916 11.939 -0.151 1.00 95.69 93 PRO A CA 1
ATOM 713 C C . PRO A 1 93 ? 10.129 11.211 0.432 1.00 95.69 93 PRO A C 1
ATOM 715 O O . PRO A 1 93 ? 10.949 10.629 -0.284 1.00 95.69 93 PRO A O 1
ATOM 718 N N . ARG A 1 94 ? 10.204 11.149 1.761 1.00 96.19 94 ARG A N 1
ATOM 719 C CA . ARG A 1 94 ? 11.189 10.334 2.475 1.00 96.19 94 ARG A CA 1
ATOM 720 C C . ARG A 1 94 ? 10.939 8.854 2.172 1.00 96.19 94 ARG A C 1
ATOM 722 O O . ARG A 1 94 ? 9.813 8.366 2.274 1.00 96.19 94 ARG A O 1
ATOM 729 N N . ARG A 1 95 ? 12.003 8.118 1.844 1.00 96.06 95 ARG A N 1
ATOM 730 C CA . ARG A 1 95 ? 11.983 6.662 1.632 1.00 96.06 95 ARG A CA 1
ATOM 731 C C . ARG A 1 95 ? 12.815 5.972 2.708 1.00 96.06 95 ARG A C 1
ATOM 733 O O . ARG A 1 95 ? 13.923 6.413 2.999 1.00 96.06 95 ARG A O 1
ATOM 740 N N . TYR A 1 96 ? 12.286 4.915 3.318 1.00 95.75 96 TYR A N 1
ATOM 741 C CA . TYR A 1 96 ? 12.973 4.198 4.397 1.00 95.75 96 TYR A CA 1
ATOM 742 C C . TYR A 1 96 ? 12.609 2.712 4.450 1.00 95.75 96 TYR A C 1
ATOM 744 O O . TYR A 1 96 ? 11.633 2.265 3.843 1.00 95.75 96 TYR A O 1
ATOM 752 N N . GLY A 1 97 ? 13.400 1.943 5.207 1.00 94.81 97 GLY A N 1
ATOM 753 C CA . GLY A 1 97 ? 13.190 0.505 5.379 1.00 94.81 97 GLY A CA 1
ATOM 754 C C . GLY A 1 97 ? 13.227 -0.225 4.040 1.00 94.81 97 GLY A C 1
ATOM 755 O O . GLY A 1 97 ? 12.236 -0.838 3.656 1.00 94.81 97 GLY A O 1
ATOM 756 N N . PHE A 1 98 ? 14.330 -0.071 3.306 1.00 96.00 98 PHE A N 1
ATOM 757 C CA . PHE A 1 98 ? 14.536 -0.695 2.004 1.00 96.00 98 PHE A CA 1
ATOM 758 C C . PHE A 1 98 ? 14.685 -2.214 2.141 1.00 96.00 98 PHE A C 1
ATOM 760 O O . PHE A 1 98 ? 15.330 -2.695 3.071 1.00 96.00 98 PHE A O 1
ATOM 767 N N . PHE A 1 99 ? 14.105 -2.966 1.209 1.00 94.31 99 PHE A N 1
ATOM 768 C CA . PHE A 1 99 ? 14.138 -4.427 1.201 1.00 94.31 99 PHE A CA 1
ATOM 769 C C . PHE A 1 99 ? 14.240 -4.977 -0.222 1.00 94.31 99 PHE A C 1
ATOM 771 O O . PHE A 1 99 ? 13.802 -4.342 -1.181 1.00 94.31 99 PHE A O 1
ATOM 778 N N . ARG A 1 100 ? 14.799 -6.184 -0.357 1.00 94.75 100 ARG A N 1
ATOM 779 C CA . ARG A 1 100 ? 14.794 -6.933 -1.619 1.00 94.75 100 ARG A CA 1
ATOM 780 C C . ARG A 1 100 ? 13.444 -7.620 -1.807 1.00 94.75 100 ARG A C 1
ATOM 782 O O . ARG A 1 100 ? 12.890 -8.169 -0.857 1.00 94.75 100 ARG A O 1
ATOM 789 N N . VAL A 1 101 ? 12.935 -7.612 -3.033 1.00 93.50 101 VAL A N 1
ATOM 790 C CA . VAL A 1 101 ? 11.689 -8.289 -3.404 1.00 93.50 101 VAL A CA 1
ATOM 791 C C . VAL A 1 101 ? 12.028 -9.649 -3.995 1.00 93.50 101 VAL A C 1
ATOM 793 O O . VAL A 1 101 ? 12.895 -9.767 -4.859 1.00 93.50 101 VAL A O 1
ATOM 796 N N . SER A 1 102 ? 11.336 -10.679 -3.528 1.00 91.75 102 SER A N 1
ATOM 797 C CA . SER A 1 102 ? 11.410 -12.033 -4.072 1.00 91.75 102 SER A CA 1
ATOM 798 C C . SER A 1 102 ? 10.017 -12.651 -4.062 1.00 91.75 102 SER A C 1
ATOM 800 O O . SER A 1 102 ? 9.122 -12.152 -3.375 1.00 91.75 102 SER A O 1
ATOM 802 N N . ALA A 1 103 ? 9.818 -13.699 -4.860 1.00 89.38 103 ALA A N 1
ATOM 803 C CA . ALA A 1 103 ? 8.562 -14.432 -4.848 1.00 89.38 103 ALA A CA 1
ATOM 804 C C . ALA A 1 103 ? 8.327 -15.027 -3.451 1.00 89.38 103 ALA A C 1
ATOM 806 O O . ALA A 1 103 ? 9.235 -15.600 -2.851 1.00 89.38 103 ALA A O 1
ATOM 807 N N . ALA A 1 104 ? 7.108 -14.875 -2.937 1.00 83.31 104 ALA A N 1
ATOM 808 C CA . ALA A 1 104 ? 6.711 -15.550 -1.712 1.00 83.31 104 ALA A CA 1
ATOM 809 C C . ALA A 1 104 ? 6.530 -17.047 -1.996 1.00 83.31 104 ALA A C 1
ATOM 811 O O . ALA A 1 104 ? 5.884 -17.418 -2.978 1.00 83.31 104 ALA A O 1
ATOM 812 N N . ASN A 1 105 ? 7.064 -17.894 -1.118 1.00 76.81 105 ASN A N 1
ATOM 813 C CA . ASN A 1 105 ? 6.720 -19.313 -1.109 1.00 76.81 105 ASN A CA 1
ATOM 814 C C . ASN A 1 105 ? 5.273 -19.448 -0.610 1.00 76.81 105 ASN A C 1
ATOM 816 O O . ASN A 1 105 ? 4.910 -18.791 0.369 1.00 76.81 105 ASN A O 1
ATOM 820 N N . ARG A 1 106 ? 4.456 -20.250 -1.300 1.00 61.62 106 ARG A N 1
ATOM 821 C CA . ARG A 1 106 ? 3.124 -20.639 -0.816 1.00 61.62 106 ARG A CA 1
ATOM 822 C C . ARG A 1 106 ? 3.220 -21.872 0.065 1.00 61.62 106 ARG A C 1
ATOM 824 O O . ARG A 1 106 ? 4.039 -22.754 -0.275 1.00 61.62 106 ARG A O 1
#

Sequence (106 aa):
MSGSSERYKDLARGPTSELRRLFAAGELPSIPSLIGYEFRGFNHPPLMSLLGIRKFIKAFFTASADAAFGCNTPVEQNGLDGQWLAEPNETNPRRYGFFRVSAANR

pLDDT: mean 88.2, std 11.49, range [43.72, 96.75]

Secondary structure (DSSP, 8-state):
-----HHHHHHHHS-HHHHHHHHHHPPPPPHHHHTT-EEEEE---GGGGTTT--EEEEEEEEEETTEEEEEEE-B---TTTS---BSS-SSS---EEEEE--PPP-

Foldseek 3Di:
DDWDDPVQVCVLPDDPVVVVVDVVPDDDDDLVVQAPDKDWHFDRDPVVVVVLDGIWIKHWHDPDPPWIKIWIFDADSPDDGDDGAGPPGDVDHDTDDMDTDDDDDD